Protein AF-A0A7X5WLL3-F1 (afdb_monomer)

Foldseek 3Di:
DVVVVVVVVVVQVVCCVPPVDHDDDDDDDDDQDPVDNPDDCCVPVVPVNVVSVPDDDPLVVVLVVCVVVVVDDPVVSVVPPD

Secondary struc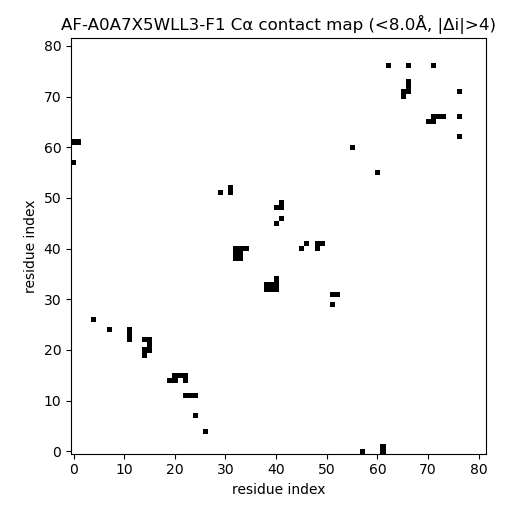ture (DSSP, 8-state):
-HHHHHHHHHHHHHHHHHH------------SSSSSTT--GGGT-HHHHHHHHHSPPHHHHHHHHHHHTTSS-HHHHHHT--

Nearest PDB structures (foldseek):
  3zhq-assembly2_C  TM=9.170E-01  e=8.040E-04  Mycolicibacterium smegmatis
  3zhq-assembly2_D  TM=9.114E-01  e=8.040E-04  Mycolicibacterium smegmatis
  3zhq-assembly1_A  TM=9.177E-01  e=1.208E-03  Mycolicibacterium smegmatis
  3zhr-assembly2_C  TM=9.132E-01  e=1.384E-03  Mycolicibacterium smegmatis
  5rw1-assembly1_B  TM=9.671E-01  e=2.080E-03  Homo sapiens

Sequence (82 aa):
DPEACLATIRLAMAYRREFHDDFVIDLVGYRRHGHNEGDEPAYTQPVAYGTIDRHPTVRELYADQLLSEGAVSDDLATSIQD

Radius of gyration: 17.46 Å; Cα contacts (8 Å, |Δi|>4): 38; chains: 1; bounding box: 34×47×30 Å

Solvent-accessible surface area (backbone atoms only — not comparable to full-atom values): 5277 Å² total; per-residue (Å²): 115,72,64,61,52,53,50,50,52,54,48,48,54,51,48,35,69,75,68,71,51,91,75,88,80,88,82,86,80,85,73,94,57,30,99,46,88,86,44,74,46,53,83,83,40,45,70,63,46,60,50,54,75,74,45,77,50,73,66,56,56,48,48,53,49,35,47,75,70,62,78,48,52,72,72,58,60,61,74,66,73,123

Mean predicted aligned error: 3.86 Å

Structure (mmCIF, N/CA/C/O backbone):
data_AF-A0A7X5WLL3-F1
#
_entry.id   AF-A0A7X5WLL3-F1
#
loop_
_atom_site.group_PDB
_atom_site.id
_atom_site.type_symbol
_atom_site.label_atom_id
_atom_site.label_alt_id
_atom_site.label_comp_id
_atom_site.label_asym_id
_atom_site.label_entity_id
_atom_site.label_seq_id
_atom_site.pdbx_PDB_ins_code
_atom_site.Cartn_x
_atom_site.Cartn_y
_atom_site.Cartn_z
_atom_site.occupancy
_atom_site.B_iso_or_equiv
_atom_site.auth_seq_id
_atom_site.auth_comp_id
_atom_site.auth_asym_id
_atom_site.auth_atom_id
_atom_site.pdbx_PDB_model_num
ATOM 1 N N . ASP A 1 1 ? -5.346 -2.193 0.287 1.00 94.38 1 ASP A N 1
ATOM 2 C CA . ASP A 1 1 ? -6.165 -3.393 0.518 1.00 94.38 1 ASP A CA 1
ATOM 3 C C . ASP A 1 1 ? -5.322 -4.451 1.239 1.00 94.38 1 ASP A C 1
ATOM 5 O O . ASP A 1 1 ? -4.541 -5.150 0.591 1.00 94.38 1 ASP A O 1
ATOM 9 N N . PRO A 1 2 ? -5.376 -4.499 2.582 1.00 96.31 2 PRO A N 1
ATOM 10 C CA . PRO A 1 2 ? -4.600 -5.456 3.377 1.00 96.31 2 PRO A CA 1
ATOM 11 C C . PRO A 1 2 ? -5.013 -6.921 3.172 1.00 96.31 2 PRO A C 1
ATOM 13 O O . PRO A 1 2 ? -4.158 -7.809 3.202 1.00 96.31 2 PRO A O 1
ATOM 16 N N . GLU A 1 3 ? -6.296 -7.191 2.922 1.00 96.81 3 GLU A N 1
ATOM 17 C CA . GLU A 1 3 ? -6.793 -8.556 2.730 1.00 96.81 3 GLU A CA 1
ATOM 18 C C . GLU A 1 3 ? -6.306 -9.156 1.410 1.00 96.81 3 GLU A C 1
ATOM 20 O O . GLU A 1 3 ? -5.838 -10.299 1.384 1.00 96.81 3 GLU A O 1
ATOM 25 N N . ALA A 1 4 ? -6.316 -8.372 0.328 1.00 97.75 4 ALA A N 1
ATOM 26 C CA . ALA A 1 4 ? -5.751 -8.788 -0.953 1.00 97.75 4 ALA A CA 1
ATOM 27 C C . ALA A 1 4 ? -4.240 -9.069 -0.857 1.00 97.75 4 ALA A C 1
ATOM 29 O O . ALA A 1 4 ? -3.742 -10.017 -1.475 1.00 97.75 4 ALA A O 1
ATOM 30 N N . CYS A 1 5 ? -3.506 -8.306 -0.035 1.00 97.94 5 CYS A N 1
ATOM 31 C CA . CYS A 1 5 ? -2.092 -8.576 0.239 1.00 97.94 5 CYS A CA 1
ATOM 32 C C . CYS A 1 5 ? -1.920 -9.945 0.916 1.00 97.94 5 CYS A C 1
ATOM 34 O O . CYS A 1 5 ? -1.106 -10.759 0.476 1.00 97.94 5 CYS A O 1
ATOM 36 N N . LEU A 1 6 ? -2.730 -10.247 1.938 1.00 98.12 6 LEU A N 1
ATOM 37 C CA . LEU A 1 6 ? -2.704 -11.545 2.617 1.00 98.12 6 LEU A CA 1
ATOM 38 C C . LEU A 1 6 ? -3.085 -12.699 1.676 1.00 98.12 6 LEU A C 1
ATOM 40 O O . LEU A 1 6 ? -2.453 -13.759 1.705 1.00 98.12 6 LEU A O 1
ATOM 44 N N . ALA A 1 7 ? -4.096 -12.505 0.828 1.00 98.50 7 ALA A N 1
ATOM 45 C CA . ALA A 1 7 ? -4.499 -13.484 -0.175 1.00 98.50 7 ALA A CA 1
ATOM 46 C C . ALA A 1 7 ? -3.367 -13.763 -1.178 1.00 98.50 7 ALA A C 1
ATOM 48 O O . ALA A 1 7 ? -3.073 -14.925 -1.462 1.00 98.50 7 ALA A O 1
ATOM 49 N N . THR A 1 8 ? -2.674 -12.717 -1.636 1.00 98.50 8 THR A N 1
ATOM 50 C CA . THR A 1 8 ? -1.518 -12.833 -2.538 1.00 98.50 8 THR A CA 1
ATOM 51 C C . THR A 1 8 ? -0.384 -13.630 -1.897 1.00 98.50 8 THR A C 1
ATOM 53 O O . THR A 1 8 ? 0.182 -14.516 -2.532 1.00 98.50 8 THR A O 1
ATOM 56 N N . ILE A 1 9 ? -0.099 -13.399 -0.612 1.00 98.44 9 ILE A N 1
ATOM 57 C CA . ILE A 1 9 ? 0.903 -14.179 0.127 1.00 98.44 9 ILE A CA 1
ATOM 58 C C . ILE A 1 9 ? 0.497 -15.653 0.216 1.00 98.44 9 ILE A C 1
ATOM 60 O O . ILE A 1 9 ? 1.317 -16.537 -0.032 1.00 98.44 9 ILE A O 1
ATOM 64 N N . ARG A 1 10 ? -0.772 -15.948 0.530 1.00 98.62 10 ARG A N 1
ATOM 65 C CA . ARG A 1 10 ? -1.274 -17.333 0.573 1.00 98.62 10 ARG A CA 1
ATOM 66 C C . ARG A 1 10 ? -1.133 -18.024 -0.785 1.00 98.62 10 ARG A C 1
ATOM 68 O O . ARG A 1 10 ? -0.721 -19.183 -0.825 1.00 98.62 10 ARG A O 1
ATOM 75 N N . LEU A 1 11 ? -1.421 -17.313 -1.875 1.00 98.56 11 LEU A N 1
ATOM 76 C CA . LEU A 1 11 ? -1.247 -17.811 -3.237 1.00 98.56 11 LEU A CA 1
ATOM 77 C C . LEU A 1 11 ? 0.226 -18.079 -3.563 1.00 98.56 11 LEU A C 1
ATOM 79 O O . LEU A 1 11 ? 0.548 -19.174 -4.016 1.00 98.56 11 LEU A O 1
ATOM 83 N N . ALA A 1 12 ? 1.121 -17.130 -3.282 1.00 98.69 12 ALA A N 1
ATOM 84 C CA . ALA A 1 12 ? 2.555 -17.289 -3.519 1.00 98.69 12 ALA A CA 1
ATOM 85 C C . ALA A 1 12 ? 3.124 -18.497 -2.755 1.00 98.69 12 ALA A C 1
ATOM 87 O O . ALA A 1 12 ? 3.892 -19.291 -3.298 1.00 98.69 12 ALA A O 1
ATOM 88 N N . MET A 1 13 ? 2.685 -18.698 -1.508 1.00 98.56 13 MET A N 1
ATOM 89 C CA . MET A 1 13 ? 3.078 -19.855 -0.699 1.00 98.56 13 MET A CA 1
ATOM 90 C C . MET A 1 13 ? 2.543 -21.178 -1.258 1.00 98.56 13 MET A C 1
ATOM 92 O O . MET A 1 13 ? 3.253 -22.185 -1.217 1.00 98.56 13 MET A O 1
ATOM 96 N N . ALA A 1 14 ? 1.312 -21.193 -1.775 1.00 98.69 14 ALA A N 1
ATOM 97 C CA . ALA A 1 14 ? 0.746 -22.364 -2.439 1.00 98.69 14 ALA A CA 1
ATOM 98 C C . ALA A 1 14 ? 1.496 -22.684 -3.742 1.00 98.69 14 ALA A C 1
ATOM 100 O O . ALA A 1 14 ? 1.887 -23.831 -3.942 1.00 98.69 14 ALA A O 1
ATOM 101 N N . TYR A 1 15 ? 1.781 -21.671 -4.566 1.00 98.81 15 TYR A N 1
ATOM 102 C CA . TYR A 1 15 ? 2.561 -21.808 -5.798 1.00 98.81 15 TYR A CA 1
ATOM 103 C C . TYR A 1 15 ? 3.947 -22.392 -5.519 1.00 98.81 15 TYR A C 1
ATOM 105 O O . TYR A 1 15 ? 4.326 -23.401 -6.105 1.00 98.81 15 TYR A O 1
ATOM 113 N N . ARG A 1 16 ? 4.679 -21.823 -4.553 1.00 98.50 16 ARG A N 1
ATOM 114 C CA . ARG A 1 16 ? 6.020 -22.301 -4.192 1.00 98.50 16 ARG A CA 1
ATOM 115 C C . ARG A 1 16 ? 6.010 -23.741 -3.666 1.00 98.50 16 ARG A C 1
ATOM 117 O O . ARG A 1 16 ? 6.979 -24.467 -3.865 1.00 98.50 16 ARG A O 1
ATOM 124 N N . ARG A 1 17 ? 4.942 -24.162 -2.975 1.00 98.50 17 ARG A N 1
ATOM 125 C CA . ARG A 1 17 ? 4.787 -25.545 -2.491 1.00 98.50 17 ARG A CA 1
ATOM 126 C C . ARG A 1 17 ? 4.535 -26.529 -3.631 1.00 98.50 17 ARG A C 1
ATOM 128 O O . ARG A 1 17 ? 5.066 -27.627 -3.569 1.00 98.50 17 ARG A O 1
ATOM 135 N N . GLU A 1 18 ? 3.709 -26.144 -4.596 1.00 98.69 18 GLU A N 1
ATOM 136 C CA . GLU A 1 18 ? 3.293 -27.005 -5.706 1.00 98.69 18 GLU A CA 1
ATOM 137 C C . GLU A 1 18 ? 4.374 -27.108 -6.788 1.00 98.69 18 GLU A C 1
ATOM 139 O O . GLU A 1 18 ? 4.719 -28.197 -7.234 1.00 98.69 18 GLU A O 1
ATOM 144 N N . PHE A 1 19 ? 4.926 -25.967 -7.199 1.00 98.62 19 PHE A N 1
ATOM 145 C CA . PHE A 1 19 ? 5.788 -25.875 -8.377 1.00 98.62 19 PHE A CA 1
ATOM 146 C C . PHE A 1 19 ? 7.273 -25.762 -8.040 1.00 98.62 19 PHE A C 1
ATOM 148 O O . PHE A 1 19 ? 8.104 -25.928 -8.927 1.00 98.62 19 PHE A O 1
ATOM 155 N N . HIS A 1 20 ? 7.616 -25.506 -6.772 1.00 98.38 20 HIS A N 1
ATOM 156 C CA . HIS A 1 20 ? 9.000 -25.344 -6.311 1.00 98.38 20 HIS A CA 1
ATOM 157 C C . HIS A 1 20 ? 9.795 -24.272 -7.073 1.00 98.38 20 HIS A C 1
ATOM 159 O O . HIS A 1 20 ? 11.014 -24.380 -7.195 1.00 98.38 20 HIS A O 1
ATOM 165 N N . ASP A 1 21 ? 9.104 -23.236 -7.546 1.00 98.50 21 ASP A N 1
ATOM 166 C CA . ASP A 1 21 ? 9.674 -22.145 -8.334 1.00 98.50 21 ASP A CA 1
ATOM 167 C C . ASP A 1 21 ? 9.415 -20.784 -7.666 1.00 98.50 21 ASP A C 1
ATOM 169 O O . ASP A 1 21 ? 8.615 -20.668 -6.725 1.00 98.50 21 ASP A O 1
ATOM 173 N N . ASP A 1 22 ? 10.115 -19.762 -8.144 1.00 98.44 22 ASP A N 1
ATOM 174 C CA . ASP A 1 22 ? 10.065 -18.410 -7.605 1.00 98.44 22 ASP A CA 1
ATOM 175 C C . ASP A 1 22 ? 8.748 -17.702 -7.955 1.00 98.44 22 ASP A C 1
ATOM 177 O O . ASP A 1 22 ? 8.136 -17.907 -9.005 1.00 98.44 22 ASP A O 1
ATOM 181 N N . PHE A 1 23 ? 8.306 -16.831 -7.047 1.00 98.31 23 PHE A N 1
ATOM 182 C CA . PHE A 1 23 ? 7.099 -16.023 -7.201 1.00 98.31 23 PHE A CA 1
ATOM 183 C C . PHE A 1 23 ? 7.401 -14.588 -6.773 1.00 98.31 23 PHE A C 1
ATOM 185 O O . PHE A 1 23 ? 7.883 -14.357 -5.662 1.00 98.31 23 PHE A O 1
ATOM 192 N N . VAL A 1 24 ? 7.095 -13.619 -7.636 1.00 98.25 24 VAL A N 1
ATOM 193 C CA . VAL A 1 24 ? 7.305 -12.193 -7.357 1.00 98.25 24 VAL A CA 1
ATOM 194 C C . VAL A 1 24 ? 5.985 -11.550 -6.950 1.00 98.25 24 VAL A C 1
ATOM 196 O O . VAL A 1 24 ? 4.968 -11.723 -7.618 1.00 98.25 24 VAL A O 1
ATOM 199 N N . ILE A 1 25 ? 6.014 -10.784 -5.861 1.00 98.31 25 ILE A N 1
ATOM 200 C CA . ILE A 1 25 ? 4.893 -9.956 -5.414 1.00 98.31 25 ILE A CA 1
ATOM 201 C C . ILE A 1 25 ? 5.297 -8.496 -5.592 1.00 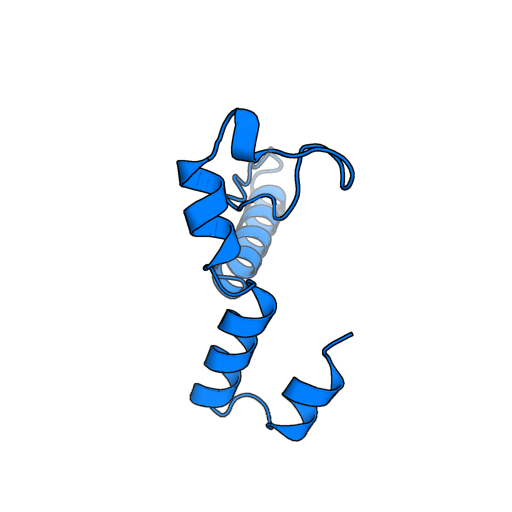98.31 25 ILE A C 1
ATOM 203 O O . ILE A 1 25 ? 6.223 -8.029 -4.932 1.00 98.31 25 ILE A O 1
ATOM 207 N N . ASP A 1 26 ? 4.588 -7.785 -6.464 1.00 98.25 26 ASP A N 1
ATOM 208 C CA . ASP A 1 26 ? 4.684 -6.330 -6.570 1.00 98.25 26 ASP A CA 1
ATOM 209 C C . ASP A 1 26 ? 3.722 -5.683 -5.562 1.00 98.25 26 ASP A C 1
ATOM 211 O O . ASP A 1 26 ? 2.514 -5.592 -5.791 1.00 98.25 26 ASP A O 1
ATOM 215 N N . LEU A 1 27 ? 4.253 -5.303 -4.395 1.00 97.44 27 LEU A N 1
ATOM 216 C CA . LEU A 1 27 ? 3.488 -4.620 -3.355 1.00 97.44 27 LEU A CA 1
ATOM 217 C C . LEU A 1 27 ? 3.517 -3.109 -3.597 1.00 97.44 27 LEU A C 1
ATOM 219 O O . LEU A 1 27 ? 4.386 -2.391 -3.099 1.00 97.44 27 LEU A O 1
ATOM 223 N N . VAL A 1 28 ? 2.534 -2.628 -4.352 1.00 96.94 28 VAL A N 1
ATOM 224 C CA . VAL A 1 28 ? 2.409 -1.208 -4.685 1.00 96.94 28 VAL A CA 1
ATOM 225 C C . VAL A 1 28 ? 1.906 -0.416 -3.475 1.00 96.94 28 VAL A C 1
ATOM 227 O O . VAL A 1 28 ? 0.825 -0.671 -2.943 1.00 96.94 28 VAL A O 1
ATOM 230 N N . GLY A 1 29 ? 2.683 0.584 -3.064 1.00 95.94 29 GLY A N 1
ATOM 231 C CA . GLY A 1 29 ? 2.363 1.483 -1.958 1.00 95.94 29 GLY A CA 1
ATOM 232 C C . GLY A 1 29 ? 2.899 2.894 -2.187 1.00 95.94 29 GLY A C 1
ATOM 233 O O . GLY A 1 29 ? 3.233 3.276 -3.307 1.00 95.94 29 GLY A O 1
ATOM 234 N N . TYR A 1 30 ? 2.991 3.675 -1.112 1.00 96.81 30 TYR A N 1
ATOM 235 C CA . TYR A 1 30 ? 3.560 5.022 -1.134 1.00 96.81 30 TYR A CA 1
ATOM 236 C C . TYR A 1 30 ? 4.555 5.214 0.013 1.00 96.81 30 TYR A C 1
ATOM 238 O O . TYR A 1 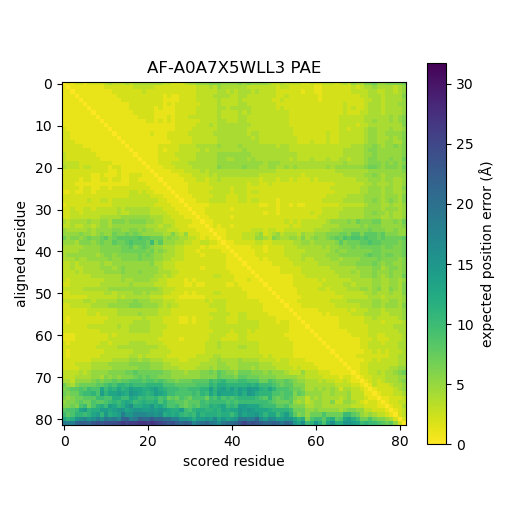30 ? 4.525 4.497 1.013 1.00 96.81 30 TYR A O 1
ATOM 246 N N . ARG A 1 31 ? 5.433 6.211 -0.120 1.00 95.94 31 ARG A N 1
ATOM 247 C CA . ARG A 1 31 ? 6.376 6.609 0.929 1.00 95.94 31 ARG A CA 1
ATOM 248 C C . ARG A 1 31 ? 5.851 7.863 1.618 1.00 95.94 31 ARG A C 1
ATOM 250 O O . ARG A 1 31 ? 5.668 8.881 0.959 1.00 95.94 31 ARG A O 1
ATOM 257 N N . ARG A 1 32 ? 5.583 7.784 2.926 1.00 94.44 32 ARG A N 1
ATOM 258 C CA . ARG A 1 32 ? 4.980 8.897 3.683 1.00 94.44 32 ARG A CA 1
ATOM 259 C C . ARG A 1 32 ? 5.918 10.097 3.818 1.00 94.44 32 ARG A C 1
ATOM 261 O O . ARG A 1 32 ? 5.468 11.226 3.702 1.00 94.44 32 ARG A O 1
ATOM 268 N N . HIS A 1 33 ? 7.202 9.842 4.041 1.00 94.06 33 HIS A N 1
ATOM 269 C CA . HIS A 1 33 ? 8.234 10.870 4.191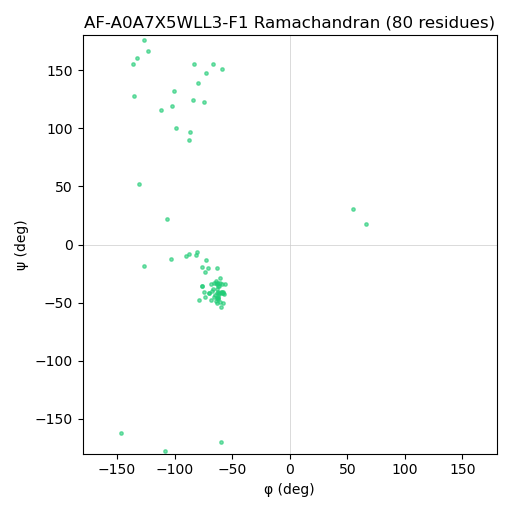 1.00 94.06 33 HIS A CA 1
ATOM 270 C C . HIS A 1 33 ? 9.161 10.902 2.973 1.00 94.06 33 HIS A C 1
ATOM 272 O O . HIS A 1 33 ? 8.939 10.174 1.996 1.00 94.06 33 HIS A O 1
ATOM 278 N N . GLY A 1 34 ? 10.181 11.763 3.003 1.00 94.44 34 GLY A N 1
ATOM 279 C CA . GLY A 1 34 ? 11.256 11.791 2.013 1.00 94.44 34 GLY A CA 1
ATOM 280 C C . GLY A 1 34 ? 12.035 10.473 1.937 1.00 94.44 34 GLY A C 1
ATOM 281 O O . GLY A 1 34 ?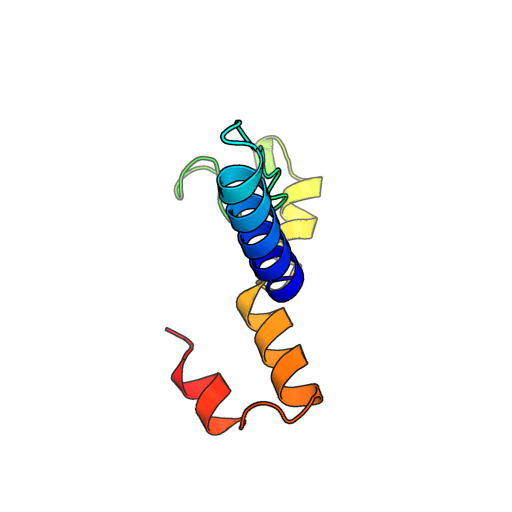 11.611 9.443 2.459 1.00 94.44 34 GLY A O 1
ATOM 282 N N . HIS A 1 35 ? 13.165 10.459 1.226 1.00 95.56 35 HIS A N 1
ATOM 283 C CA . HIS A 1 35 ? 13.993 9.246 1.176 1.00 95.56 35 HIS A CA 1
ATOM 284 C C . HIS A 1 35 ? 14.494 8.848 2.572 1.00 95.56 35 HIS A C 1
ATOM 286 O O . HIS A 1 35 ? 14.556 7.658 2.874 1.00 95.56 35 HIS A O 1
ATOM 292 N N . ASN A 1 36 ? 14.736 9.847 3.416 1.00 95.56 36 ASN A N 1
ATOM 293 C CA . ASN A 1 36 ? 14.789 9.744 4.868 1.00 95.56 36 ASN A CA 1
ATOM 294 C C . ASN A 1 36 ? 13.837 10.784 5.501 1.00 95.56 36 ASN A C 1
ATOM 296 O O . ASN A 1 36 ? 13.228 11.590 4.796 1.00 95.56 36 ASN A O 1
ATOM 300 N N . GLU A 1 37 ? 13.705 10.778 6.825 1.00 93.00 37 GLU A N 1
ATOM 301 C CA . GLU A 1 37 ? 12.779 11.637 7.574 1.00 93.00 37 GLU A CA 1
ATOM 302 C C . GLU A 1 37 ? 13.184 13.121 7.604 1.00 93.00 37 GLU A C 1
ATOM 304 O O . GLU A 1 37 ? 12.336 13.973 7.858 1.00 93.00 37 GLU A O 1
ATOM 309 N N . GLY A 1 38 ? 14.459 13.439 7.357 1.00 94.38 38 GLY A N 1
ATOM 310 C CA . GLY A 1 38 ? 14.965 14.813 7.256 1.00 94.38 38 GLY A CA 1
ATOM 311 C C . GLY A 1 38 ? 14.920 15.390 5.838 1.00 94.38 38 GLY A C 1
ATOM 312 O O . GLY A 1 38 ? 15.154 16.586 5.660 1.00 94.38 38 GLY A O 1
ATOM 313 N N . ASP A 1 39 ? 14.626 14.559 4.837 1.00 96.00 39 ASP A N 1
ATOM 314 C CA . ASP A 1 39 ? 14.495 14.989 3.451 1.00 96.00 39 ASP A CA 1
ATOM 315 C C . ASP A 1 39 ? 13.129 15.626 3.207 1.00 96.00 39 ASP A C 1
ATOM 317 O O . ASP A 1 39 ? 12.095 15.089 3.602 1.00 96.00 39 ASP A O 1
ATOM 321 N N . GLU A 1 40 ? 13.130 16.720 2.445 1.00 95.94 40 GLU A N 1
ATOM 322 C CA . GLU A 1 40 ? 11.917 17.372 1.956 1.00 95.94 40 GLU A CA 1
ATOM 323 C C . GLU A 1 40 ? 11.633 16.939 0.502 1.00 95.94 40 GLU A C 1
ATOM 325 O O . GLU A 1 40 ? 12.267 17.432 -0.442 1.00 95.94 40 GLU A O 1
ATOM 330 N N . PRO A 1 41 ? 10.710 15.989 0.283 1.00 96.12 41 PRO A N 1
ATOM 331 C CA . PRO A 1 41 ? 10.439 15.448 -1.042 1.00 96.12 41 PRO A CA 1
ATOM 332 C C . PRO A 1 41 ? 9.619 16.383 -1.941 1.00 96.12 41 PRO A C 1
ATOM 334 O O . PRO A 1 41 ? 9.662 16.238 -3.170 1.00 96.12 41 PRO A O 1
ATOM 337 N N . ALA A 1 42 ? 8.902 17.368 -1.388 1.00 95.50 42 ALA A N 1
ATOM 338 C CA . ALA A 1 42 ? 8.089 18.287 -2.180 1.00 95.50 42 ALA A CA 1
ATOM 339 C C . ALA A 1 42 ? 8.929 19.145 -3.141 1.00 95.50 42 ALA A C 1
ATOM 341 O O . ALA A 1 42 ? 8.408 19.615 -4.151 1.00 95.50 42 ALA A O 1
ATOM 342 N N . TYR A 1 43 ? 10.236 19.297 -2.904 1.00 96.94 43 TYR A N 1
ATOM 343 C CA . TYR A 1 43 ? 11.135 20.000 -3.826 1.00 96.94 43 TYR A CA 1
ATOM 344 C C . TYR A 1 43 ? 11.217 19.357 -5.212 1.00 96.94 43 TYR A C 1
ATOM 346 O O . TYR A 1 43 ? 11.463 20.053 -6.195 1.00 96.94 43 TYR A O 1
ATOM 354 N N . THR A 1 44 ? 11.016 18.041 -5.309 1.00 97.75 44 THR A N 1
ATOM 355 C CA . THR A 1 44 ? 11.152 17.306 -6.577 1.00 97.75 44 THR A CA 1
ATOM 356 C C . THR A 1 44 ? 9.918 16.475 -6.936 1.00 97.75 44 THR A C 1
ATOM 358 O O . THR A 1 44 ? 9.740 16.141 -8.107 1.00 97.75 44 THR A O 1
ATOM 361 N N . GLN A 1 45 ? 9.031 16.176 -5.980 1.00 97.94 45 GLN A N 1
ATOM 362 C CA . GLN A 1 45 ? 7.762 15.470 -6.202 1.00 97.94 45 GLN A CA 1
ATOM 363 C C . GLN A 1 45 ? 6.545 16.183 -5.555 1.00 97.94 45 GLN A C 1
ATOM 365 O O . GLN A 1 45 ? 5.760 15.538 -4.855 1.00 97.94 45 GLN A O 1
ATOM 370 N N . PRO A 1 46 ? 6.315 17.490 -5.798 1.00 96.94 46 PRO A N 1
ATOM 371 C CA . PRO A 1 46 ? 5.304 18.273 -5.071 1.00 96.94 46 PRO A CA 1
ATOM 372 C C . PRO A 1 46 ? 3.867 17.779 -5.280 1.00 96.94 46 PRO A C 1
ATOM 374 O O . PRO A 1 46 ? 3.066 17.778 -4.350 1.00 96.94 46 PRO A O 1
ATOM 377 N N . VAL A 1 47 ? 3.525 17.342 -6.497 1.00 98.00 47 VAL A N 1
ATOM 378 C CA . VAL A 1 47 ? 2.169 16.860 -6.807 1.00 98.00 47 VAL A CA 1
ATOM 379 C C . VAL A 1 47 ? 1.883 15.548 -6.079 1.00 98.00 47 VAL A C 1
ATOM 381 O O . VAL A 1 47 ? 0.851 15.427 -5.425 1.00 98.00 47 VAL A O 1
ATOM 384 N N . ALA A 1 48 ? 2.811 14.589 -6.154 1.00 97.00 48 ALA A N 1
ATOM 385 C CA . ALA A 1 48 ? 2.648 13.286 -5.519 1.00 97.00 48 ALA A CA 1
ATOM 386 C C . ALA A 1 48 ? 2.555 13.413 -3.993 1.00 97.00 48 ALA A C 1
ATOM 388 O O . ALA A 1 48 ? 1.637 12.856 -3.393 1.00 97.00 48 ALA A O 1
ATOM 389 N N . TYR A 1 49 ? 3.443 14.196 -3.372 1.00 96.94 49 TYR A N 1
ATOM 390 C CA . TYR A 1 49 ? 3.410 14.395 -1.922 1.00 96.94 49 TYR A CA 1
ATOM 391 C C . TYR A 1 49 ? 2.192 15.196 -1.465 1.00 96.94 49 TYR A C 1
ATOM 393 O O . TYR A 1 49 ? 1.571 14.828 -0.476 1.00 96.94 49 TYR A O 1
ATOM 401 N N . GLY A 1 50 ? 1.720 16.161 -2.261 1.00 96.81 50 GLY A N 1
ATOM 402 C CA . GLY A 1 50 ? 0.434 16.807 -2.000 1.00 96.81 50 GLY A CA 1
ATOM 403 C C . GLY A 1 50 ? -0.749 15.825 -1.977 1.00 96.81 50 GLY A C 1
ATOM 404 O O . GLY A 1 50 ? -1.701 16.028 -1.221 1.00 96.81 50 GLY A O 1
ATOM 405 N N . THR A 1 51 ? -0.729 14.764 -2.787 1.00 97.69 51 THR A N 1
ATOM 406 C CA . THR A 1 51 ? -1.739 13.695 -2.721 1.00 97.69 51 THR A CA 1
ATOM 407 C C . THR A 1 51 ? -1.532 12.799 -1.500 1.00 97.69 51 THR A C 1
ATOM 409 O O . THR A 1 51 ? -2.499 12.521 -0.796 1.00 97.69 51 THR A O 1
ATOM 412 N N . ILE A 1 52 ? -0.293 12.381 -1.226 1.00 96.81 52 ILE A N 1
ATOM 413 C CA . ILE A 1 52 ? 0.056 11.487 -0.108 1.00 96.81 52 ILE A CA 1
ATOM 414 C C . ILE A 1 52 ? -0.275 12.116 1.252 1.00 96.81 52 ILE A C 1
ATOM 416 O O . ILE A 1 52 ? -0.815 11.429 2.117 1.00 96.81 52 ILE A O 1
ATOM 420 N N . ASP A 1 53 ? -0.012 13.409 1.438 1.00 95.00 53 ASP A N 1
ATOM 421 C CA . ASP A 1 53 ? -0.263 14.116 2.701 1.00 95.00 53 ASP A CA 1
ATOM 422 C C . ASP A 1 53 ? -1.751 14.170 3.056 1.00 95.00 53 ASP A C 1
ATOM 424 O O . ASP A 1 53 ? -2.125 14.115 4.226 1.00 95.00 53 ASP A O 1
ATOM 428 N N . ARG A 1 54 ? -2.612 14.251 2.035 1.00 96.69 54 ARG A N 1
ATOM 429 C CA . ARG A 1 54 ? -4.075 14.256 2.190 1.00 96.69 54 ARG A CA 1
ATOM 430 C C . ARG A 1 54 ? -4.671 12.854 2.222 1.00 96.69 54 ARG A C 1
ATOM 432 O O . ARG A 1 54 ? -5.869 12.717 2.458 1.00 96.69 54 ARG A O 1
ATOM 439 N N . HIS A 1 55 ? -3.874 11.828 1.941 1.00 96.75 55 HIS A N 1
ATOM 440 C CA . HIS A 1 55 ? -4.334 10.453 1.950 1.00 96.75 55 HIS A CA 1
ATOM 441 C C . HIS A 1 55 ? -4.275 9.899 3.384 1.00 96.75 55 HIS A C 1
ATOM 443 O O . HIS A 1 55 ? -3.202 9.945 4.007 1.00 96.75 55 HIS A O 1
ATOM 449 N N . PRO A 1 56 ? -5.398 9.384 3.922 1.00 96.19 56 PRO A N 1
ATOM 450 C CA . PRO A 1 56 ? -5.382 8.659 5.184 1.00 96.19 56 PRO A CA 1
ATOM 451 C C . PRO A 1 56 ? -4.451 7.451 5.093 1.00 96.19 56 PRO A C 1
ATOM 453 O O . PRO A 1 56 ? -4.229 6.884 4.020 1.00 96.19 56 PRO A O 1
ATOM 456 N N . THR A 1 57 ? -3.880 7.065 6.224 1.00 95.38 57 THR A N 1
ATOM 457 C CA . THR A 1 57 ? -2.987 5.912 6.285 1.00 95.38 57 THR A CA 1
ATOM 458 C C . THR A 1 57 ? -3.744 4.617 6.009 1.00 95.38 57 THR A C 1
ATOM 460 O O . THR A 1 57 ? -4.941 4.497 6.269 1.00 95.38 57 THR A O 1
ATOM 463 N N . VAL A 1 58 ? -3.027 3.597 5.534 1.00 94.94 58 VAL A N 1
ATOM 464 C CA . VAL A 1 58 ? -3.610 2.263 5.308 1.00 94.94 58 VAL A CA 1
ATOM 465 C C . VAL A 1 58 ? -4.255 1.704 6.584 1.00 94.94 58 VAL A C 1
ATOM 467 O O . VAL A 1 58 ? -5.281 1.034 6.496 1.00 94.94 58 VAL A O 1
ATOM 470 N N . ARG A 1 59 ? -3.689 2.007 7.762 1.00 92.31 59 ARG A N 1
ATOM 471 C CA . ARG A 1 59 ? -4.241 1.609 9.064 1.00 92.31 59 ARG A CA 1
ATOM 472 C C . ARG A 1 59 ? -5.609 2.242 9.309 1.00 92.31 59 ARG A C 1
ATOM 474 O O . ARG A 1 59 ? -6.536 1.521 9.653 1.00 92.31 59 ARG A O 1
ATOM 481 N N . GLU A 1 60 ? -5.725 3.558 9.135 1.00 93.00 60 GLU A N 1
ATOM 482 C CA . GLU A 1 60 ? -6.986 4.288 9.333 1.00 93.00 60 GLU A CA 1
ATOM 483 C C . GLU A 1 60 ? -8.065 3.774 8.381 1.00 93.00 60 GLU A C 1
ATOM 485 O O . GLU A 1 60 ? -9.129 3.369 8.830 1.00 93.00 60 GLU A O 1
ATOM 490 N N . LEU A 1 61 ? -7.745 3.667 7.086 1.00 95.12 61 LEU A N 1
ATOM 491 C CA . LEU A 1 61 ? -8.692 3.183 6.077 1.00 95.12 61 LEU A CA 1
ATOM 492 C C . LEU A 1 61 ? -9.212 1.777 6.386 1.00 95.12 61 LEU A C 1
ATOM 494 O O . LEU A 1 61 ? -10.395 1.499 6.207 1.00 95.12 61 LEU A O 1
ATOM 498 N N . TYR A 1 62 ? -8.331 0.881 6.831 1.00 94.94 62 TYR A N 1
ATOM 499 C CA . TYR A 1 62 ? -8.726 -0.489 7.136 1.00 94.94 62 TYR A CA 1
ATOM 500 C C . TYR A 1 62 ? -9.475 -0.600 8.468 1.00 94.94 62 TYR A C 1
ATOM 502 O O . TYR A 1 62 ? -10.419 -1.377 8.569 1.00 94.94 62 TYR A O 1
ATOM 510 N N . ALA A 1 63 ? -9.112 0.197 9.476 1.00 93.38 63 ALA A N 1
ATOM 511 C CA . ALA A 1 63 ? -9.864 0.268 10.726 1.00 93.38 63 ALA A CA 1
ATOM 512 C C . ALA A 1 63 ? -11.295 0.775 10.487 1.00 93.38 63 ALA A C 1
ATOM 514 O O . ALA A 1 63 ? -12.245 0.142 10.946 1.00 93.38 63 ALA A O 1
ATOM 515 N N . ASP A 1 64 ? -11.453 1.848 9.706 1.00 93.31 64 ASP A N 1
ATOM 516 C CA . ASP A 1 64 ? -12.759 2.396 9.328 1.00 93.31 64 ASP A CA 1
ATOM 517 C C . ASP A 1 64 ? -13.605 1.359 8.581 1.00 93.31 64 ASP A C 1
ATOM 519 O O . ASP A 1 64 ? -14.797 1.199 8.859 1.00 93.31 64 ASP A O 1
ATOM 523 N N . GLN A 1 65 ? -12.983 0.607 7.667 1.00 94.94 65 GLN A N 1
ATOM 524 C CA . GLN A 1 65 ? -13.644 -0.489 6.967 1.00 94.94 65 GLN A CA 1
ATOM 525 C C . GLN A 1 65 ? -14.155 -1.550 7.955 1.00 94.94 65 GLN A C 1
ATOM 527 O O . GLN A 1 65 ? -15.349 -1.852 7.953 1.00 94.94 65 GLN A O 1
ATOM 532 N N . LEU A 1 66 ? -13.296 -2.074 8.835 1.00 94.56 66 LEU A N 1
ATOM 533 C CA . LEU A 1 66 ? -13.670 -3.123 9.791 1.00 94.56 66 LEU A CA 1
ATOM 534 C C . LEU A 1 66 ? -14.754 -2.669 10.780 1.00 94.56 66 LEU A C 1
ATOM 536 O O . LEU A 1 66 ? -15.623 -3.463 11.148 1.00 94.56 66 LEU A O 1
ATOM 540 N N . LEU A 1 67 ? -14.723 -1.400 11.200 1.00 93.88 67 LEU A N 1
ATOM 541 C CA . LEU A 1 67 ? -15.778 -0.801 12.020 1.00 93.88 67 LEU A CA 1
ATOM 542 C C . LEU A 1 67 ? -17.100 -0.729 11.251 1.00 93.88 67 LEU A C 1
ATOM 544 O O . LEU A 1 67 ? -18.143 -1.091 11.793 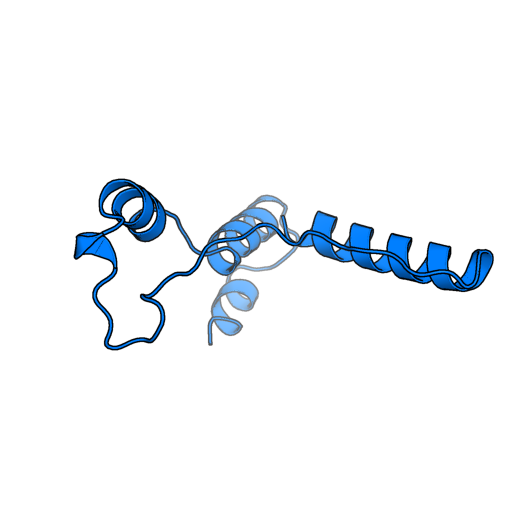1.00 93.88 67 LEU A O 1
ATOM 548 N N . SER A 1 68 ? -17.064 -0.321 9.978 1.00 93.75 68 SER A N 1
ATOM 549 C CA . SER A 1 68 ? -18.261 -0.258 9.128 1.00 93.75 68 SER A CA 1
ATOM 550 C C . SER A 1 68 ? -18.885 -1.635 8.871 1.00 93.75 68 SER A C 1
ATOM 552 O O . SER A 1 68 ? -20.105 -1.758 8.770 1.00 93.75 68 SER A O 1
ATOM 554 N N . GLU A 1 69 ? -18.057 -2.679 8.831 1.00 95.25 69 GLU A N 1
ATOM 555 C CA . GLU A 1 69 ? -18.472 -4.076 8.689 1.00 95.25 6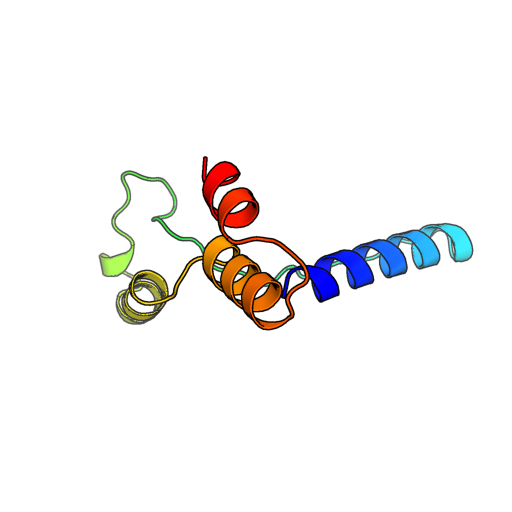9 GLU A CA 1
ATOM 556 C C . GLU A 1 69 ? -18.926 -4.701 10.022 1.00 95.25 69 GLU A C 1
ATOM 558 O O . GLU A 1 69 ? -19.464 -5.809 10.037 1.00 95.25 69 GLU A O 1
ATOM 563 N N . GLY A 1 70 ? -18.724 -4.008 11.150 1.00 93.81 70 GLY A N 1
ATOM 564 C CA . GLY A 1 70 ? -19.003 -4.525 12.491 1.00 93.81 70 GLY A CA 1
ATOM 565 C C . GLY A 1 70 ? -18.094 -5.689 12.900 1.00 93.81 70 GLY A C 1
ATOM 566 O O . GLY A 1 70 ? -18.427 -6.435 13.821 1.00 93.81 70 GLY A O 1
ATOM 567 N N . ALA A 1 71 ? -16.961 -5.865 12.216 1.00 93.50 71 ALA A N 1
ATOM 568 C CA . ALA A 1 71 ? -16.006 -6.939 12.470 1.00 93.50 71 ALA A CA 1
ATOM 569 C C . ALA A 1 71 ? -15.187 -6.706 13.752 1.00 93.50 71 ALA A C 1
ATOM 571 O O . ALA A 1 71 ? -14.685 -7.658 14.353 1.00 93.50 71 ALA A O 1
ATOM 572 N N . VAL A 1 72 ? -15.061 -5.447 14.183 1.00 91.56 72 VAL A N 1
ATOM 573 C CA . VAL A 1 72 ? -14.360 -5.030 15.406 1.00 91.56 72 VAL A CA 1
ATOM 574 C C . VAL A 1 72 ? -15.180 -3.990 16.171 1.00 91.56 72 VAL A C 1
ATOM 576 O O . VAL A 1 72 ? -16.000 -3.286 15.584 1.00 91.56 72 VAL A O 1
ATOM 579 N N . SER A 1 73 ? -14.971 -3.889 17.488 1.00 89.75 73 SER A N 1
ATOM 580 C CA . SER A 1 73 ? -15.553 -2.812 18.298 1.00 89.75 73 SER A CA 1
ATOM 581 C C . SER A 1 73 ? -14.712 -1.537 18.223 1.00 89.75 73 SER A C 1
ATOM 583 O O . SER A 1 73 ? -13.499 -1.594 18.012 1.00 89.75 73 SER A O 1
ATOM 585 N N . ASP A 1 74 ? -15.352 -0.395 18.468 1.00 85.19 74 ASP A N 1
ATOM 586 C CA . ASP A 1 74 ? -14.697 0.919 18.539 1.00 85.19 74 ASP A CA 1
ATOM 587 C C . ASP A 1 74 ? -13.578 0.954 19.597 1.00 85.19 74 ASP A C 1
ATOM 589 O O . ASP A 1 74 ? -12.457 1.391 19.323 1.00 85.19 74 ASP A O 1
ATOM 593 N N . ASP A 1 75 ? -13.838 0.360 20.768 1.00 86.75 75 ASP A N 1
ATOM 594 C CA . ASP A 1 75 ? -12.857 0.218 21.851 1.00 86.75 75 ASP A CA 1
ATOM 595 C C . ASP A 1 75 ? -11.599 -0.544 21.403 1.00 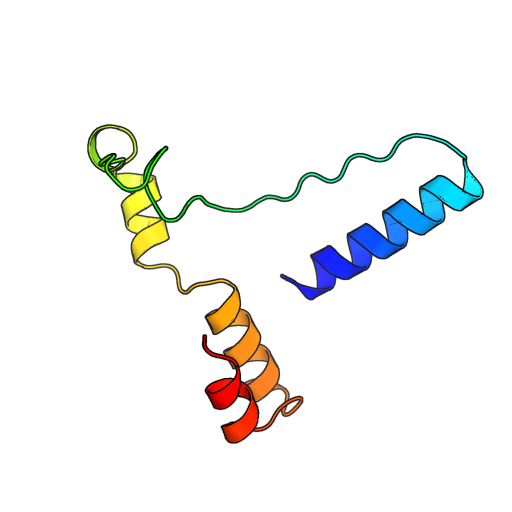86.75 75 ASP A C 1
ATOM 597 O O . ASP A 1 75 ? -10.477 -0.187 21.767 1.00 86.75 75 ASP A O 1
ATOM 601 N N . LEU A 1 76 ? -11.774 -1.605 20.606 1.00 84.25 76 LEU A N 1
ATOM 602 C CA . LEU A 1 76 ? -10.669 -2.419 20.107 1.00 84.25 76 LEU A CA 1
ATOM 603 C C . LEU A 1 76 ? -9.902 -1.702 18.991 1.00 84.25 76 LEU A C 1
ATOM 605 O O . LEU A 1 76 ? -8.677 -1.744 18.969 1.00 84.25 76 LEU A O 1
ATOM 609 N N . ALA A 1 77 ? -10.605 -1.028 18.079 1.00 80.94 77 ALA A N 1
ATOM 610 C CA . ALA A 1 77 ? -9.970 -0.245 17.020 1.00 80.94 77 ALA A CA 1
ATOM 611 C C . ALA A 1 77 ? -9.134 0.916 17.590 1.00 80.94 77 ALA A C 1
ATOM 613 O O . ALA A 1 77 ? -8.075 1.246 17.053 1.00 80.94 77 ALA A O 1
ATOM 614 N N . THR A 1 78 ? -9.582 1.503 18.702 1.00 82.62 78 THR A N 1
ATOM 615 C CA . THR A 1 78 ? -8.877 2.582 19.404 1.00 82.62 78 THR A CA 1
ATOM 616 C C . THR A 1 78 ? -7.678 2.075 20.208 1.00 82.62 78 THR A C 1
ATOM 618 O O . THR A 1 78 ? -6.652 2.746 20.263 1.00 82.62 78 THR A O 1
ATOM 621 N N . SER A 1 79 ? -7.755 0.884 20.809 1.00 84.38 79 SER A N 1
ATOM 622 C CA . SER A 1 79 ? -6.675 0.371 21.665 1.00 84.38 79 SER A CA 1
ATOM 623 C C . SER A 1 79 ? -5.420 -0.090 20.912 1.00 84.38 79 SER A C 1
ATOM 625 O O . SER A 1 79 ? -4.381 -0.281 21.540 1.00 84.38 79 SER A O 1
ATOM 627 N N . ILE A 1 80 ? -5.493 -0.256 19.587 1.00 78.75 80 ILE A N 1
ATOM 628 C CA . ILE A 1 80 ? -4.401 -0.770 18.734 1.00 78.75 80 ILE A CA 1
ATOM 629 C C . ILE A 1 80 ? -3.767 0.362 17.887 1.00 78.75 80 ILE A C 1
ATOM 631 O O . ILE A 1 80 ? -3.199 0.123 16.825 1.00 78.75 80 ILE A O 1
ATOM 635 N N . GLN A 1 81 ? -3.897 1.6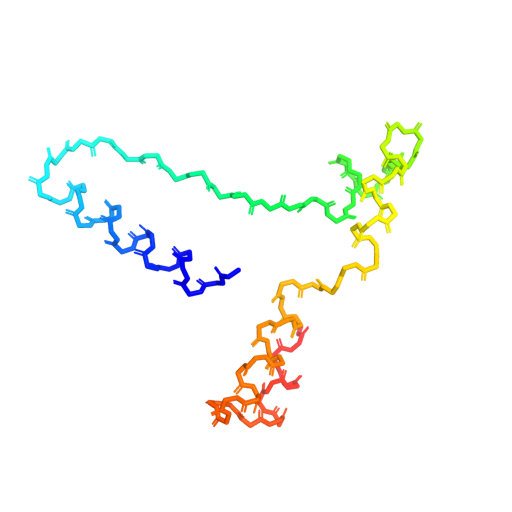27 18.301 1.00 70.69 81 GLN A N 1
ATOM 636 C CA . GLN A 1 81 ? -3.429 2.772 17.502 1.00 70.69 81 GLN A CA 1
ATOM 637 C C . GLN A 1 81 ? -1.923 3.081 17.586 1.00 70.69 81 GLN A C 1
ATOM 639 O O . GLN A 1 81 ? -1.466 3.904 16.790 1.00 70.69 81 GLN A O 1
ATOM 644 N N . ASP A 1 82 ? -1.170 2.399 18.454 1.00 54.81 82 ASP A N 1
ATOM 645 C CA . ASP A 1 82 ? 0.264 2.637 18.698 1.00 54.81 82 ASP A CA 1
ATOM 646 C C . ASP A 1 82 ? 1.188 1.608 18.017 1.00 54.81 82 ASP A C 1
ATOM 648 O O . ASP A 1 82 ? 1.029 0.388 18.266 1.00 54.81 82 ASP A O 1
#

pLDDT: mean 94.37, std 6.63, range [54.81, 98.81]